Protein AF-A0A1R1YC27-F1 (afdb_monomer_lite)

pLDDT: mean 75.25, std 16.82, range [38.78, 94.25]

Foldseek 3Di:
DDPVVVVVVVVVVVVVVVVVVPPDPDPDDPPDDPVVVVVVVLVVVLVVLVVVLVVLVVVLVVLVVVLVPDPDPVSNVVSVVVSVVSVVVSVVSVVVSCCSPVPPPPPD

Secondary structure (DSSP, 8-state):
--HHHHHHHHHHHHHHHHHHT-S------TT--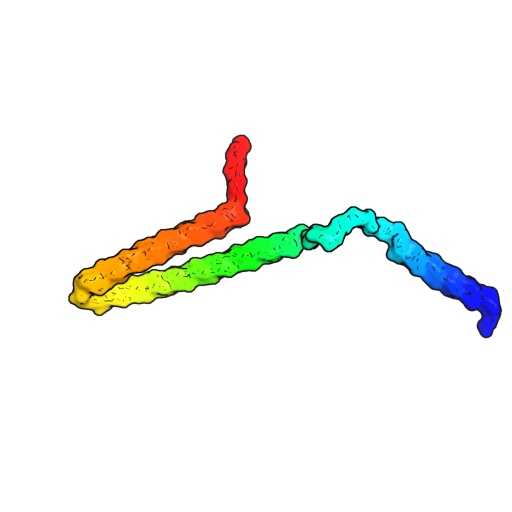-HHHHHHHHHHHHHHHHHHHHHHHHHHHHHHHHHHT---HHHHHHHHHHHHHHHHHHHHHHHHHHHHHH------

InterPro domains:
  IPR010989 SNARE [SSF47661] (37-101)

Organism: NCBI:txid133412

Structure (mmCIF, N/CA/C/O backbone):
data_AF-A0A1R1YC27-F1
#
_entry.id   AF-A0A1R1YC27-F1
#
loop_
_atom_site.group_PDB
_atom_site.id
_atom_site.type_symbol
_atom_site.label_atom_id
_atom_site.label_alt_id
_atom_site.label_comp_id
_atom_site.label_asym_id
_atom_site.label_entity_id
_atom_site.label_seq_id
_atom_site.pdbx_PDB_ins_code
_atom_site.Cartn_x
_atom_site.Cartn_y
_atom_site.Cartn_z
_atom_site.occupancy
_atom_site.B_iso_or_equiv
_atom_site.auth_seq_id
_atom_site.auth_comp_id
_atom_site.auth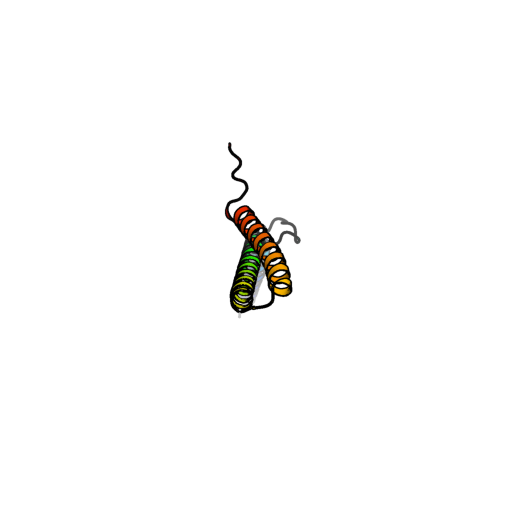_asym_id
_atom_site.auth_atom_id
_atom_site.pdbx_PDB_model_num
ATOM 1 N N . MET A 1 1 ? -66.965 -5.059 33.677 1.00 54.72 1 MET A N 1
ATOM 2 C CA . MET A 1 1 ? -65.698 -4.906 34.430 1.00 54.72 1 MET A CA 1
ATOM 3 C C . MET A 1 1 ? -65.951 -3.932 35.568 1.00 54.72 1 MET A C 1
ATOM 5 O O . MET A 1 1 ? -66.573 -2.913 35.295 1.00 54.72 1 MET A O 1
ATOM 9 N N . SER A 1 2 ? -65.576 -4.249 36.815 1.00 61.53 2 SER A N 1
ATOM 10 C CA . SER A 1 2 ? -65.764 -3.300 37.926 1.00 61.53 2 SER A CA 1
ATOM 11 C C . SER A 1 2 ? -64.870 -2.077 37.716 1.00 61.53 2 SER A C 1
ATOM 13 O O . SER A 1 2 ? -63.758 -2.192 37.192 1.00 61.53 2 SER A O 1
ATOM 15 N N . LYS A 1 3 ? -65.392 -0.903 38.073 1.00 61.72 3 LYS A N 1
ATOM 16 C CA . LYS A 1 3 ? -64.719 0.392 37.912 1.00 61.72 3 LYS A CA 1
ATOM 17 C C . LYS A 1 3 ? -63.368 0.406 38.645 1.00 61.72 3 LYS A C 1
ATOM 19 O O . LYS A 1 3 ? -62.379 0.872 38.089 1.00 61.72 3 LYS A O 1
ATOM 24 N N . ASP A 1 4 ? -63.316 -0.269 39.789 1.00 68.62 4 ASP A N 1
ATOM 25 C CA . ASP A 1 4 ? -62.130 -0.394 40.641 1.00 68.62 4 ASP A CA 1
ATOM 26 C C . ASP A 1 4 ? -60.998 -1.169 39.955 1.00 68.62 4 ASP A C 1
ATOM 28 O O . ASP A 1 4 ? -59.842 -0.753 39.969 1.00 68.62 4 ASP A O 1
ATOM 32 N N . ARG A 1 5 ? -61.331 -2.245 39.227 1.00 65.06 5 ARG A N 1
ATOM 33 C CA . ARG A 1 5 ? -60.334 -3.046 38.501 1.00 65.06 5 ARG A CA 1
ATOM 34 C C . ARG A 1 5 ? -59.749 -2.300 37.301 1.00 65.06 5 ARG A C 1
ATOM 36 O O . ARG A 1 5 ? -58.621 -2.563 36.893 1.00 65.06 5 ARG A O 1
ATOM 43 N N . TYR A 1 6 ? -60.504 -1.365 36.723 1.00 71.44 6 TYR A N 1
ATOM 44 C CA . TYR A 1 6 ? -60.005 -0.499 35.654 1.00 71.44 6 TYR A CA 1
ATOM 45 C C . TYR A 1 6 ? -59.054 0.581 36.193 1.00 71.44 6 TYR A C 1
ATOM 47 O O . TYR A 1 6 ? -58.058 0.902 35.542 1.00 71.44 6 TYR A O 1
ATOM 55 N N . GLU A 1 7 ? -59.317 1.111 37.389 1.00 70.31 7 GLU A N 1
ATOM 56 C CA . GLU A 1 7 ? -58.441 2.086 38.047 1.00 70.31 7 GLU A CA 1
ATOM 57 C C . GLU A 1 7 ? -57.127 1.459 38.524 1.00 70.31 7 GLU A C 1
ATOM 59 O O . GLU A 1 7 ? -56.068 2.043 38.281 1.00 70.31 7 GLU A O 1
ATOM 64 N N . GLU A 1 8 ? -57.157 0.235 39.058 1.00 61.72 8 GLU A N 1
ATOM 65 C CA . GLU A 1 8 ? -55.941 -0.528 39.377 1.00 61.72 8 GLU A CA 1
ATOM 66 C C . GLU A 1 8 ? -55.071 -0.763 38.135 1.00 61.72 8 GLU A C 1
ATOM 68 O O . GLU A 1 8 ? -53.877 -0.464 38.139 1.00 61.72 8 GLU A O 1
ATOM 73 N N . LEU A 1 9 ? -55.663 -1.216 37.024 1.00 65.50 9 LEU A N 1
ATOM 74 C CA . LEU A 1 9 ? -54.924 -1.440 35.774 1.00 65.50 9 LEU A CA 1
ATOM 75 C C . LEU A 1 9 ? -54.341 -0.141 35.195 1.00 65.50 9 LEU A C 1
ATOM 77 O O . LEU A 1 9 ? -53.264 -0.152 34.590 1.00 65.50 9 LEU A O 1
ATOM 81 N N . ARG A 1 10 ? -55.021 0.994 35.392 1.00 67.75 10 ARG A N 1
ATOM 82 C CA . ARG A 1 10 ? -54.528 2.314 34.977 1.00 67.75 10 ARG A CA 1
ATOM 83 C C . ARG A 1 10 ? -53.380 2.798 35.866 1.00 67.75 10 ARG A C 1
ATOM 85 O O . ARG A 1 10 ? -52.431 3.387 35.343 1.00 67.75 10 ARG A O 1
ATOM 92 N N . ALA A 1 11 ? -53.445 2.539 37.171 1.00 61.41 11 ALA A N 1
ATOM 93 C CA . ALA A 1 11 ? -52.377 2.850 38.114 1.00 61.41 11 ALA A CA 1
ATOM 94 C C . ALA A 1 11 ? -51.119 2.022 37.816 1.00 61.41 11 ALA A C 1
ATOM 96 O O . ALA A 1 11 ? -50.039 2.596 37.702 1.00 61.41 11 ALA A O 1
ATOM 97 N N . VAL A 1 12 ? -51.269 0.718 37.556 1.00 59.00 12 VAL A N 1
ATOM 98 C CA . VAL A 1 12 ? -50.163 -0.173 37.158 1.00 59.00 12 VAL A CA 1
ATOM 99 C C . VAL A 1 12 ? -49.492 0.310 35.867 1.00 59.00 12 VAL A C 1
ATOM 101 O O . VAL A 1 12 ? -48.265 0.350 35.792 1.00 59.00 12 VAL A O 1
ATOM 104 N N . ARG A 1 13 ? -50.264 0.768 34.868 1.00 55.34 13 ARG A N 1
ATOM 105 C CA . ARG A 1 13 ? -49.704 1.349 33.631 1.00 55.34 13 ARG A CA 1
ATOM 106 C C . ARG A 1 13 ? -48.906 2.628 33.875 1.00 55.34 13 ARG A C 1
ATOM 108 O O . ARG A 1 13 ? -47.833 2.781 33.300 1.00 55.34 13 ARG A O 1
ATOM 115 N N . LYS A 1 14 ? -49.412 3.536 34.717 1.00 58.59 14 LYS A N 1
ATOM 116 C CA . LYS A 1 14 ? -48.695 4.773 35.065 1.00 58.59 14 LYS A CA 1
ATOM 117 C C . LYS A 1 14 ? -47.411 4.479 35.838 1.00 58.59 14 LYS A C 1
ATOM 119 O O . LYS A 1 14 ? -46.376 5.038 35.493 1.00 58.59 14 LYS A O 1
ATOM 124 N N . PHE A 1 15 ? -47.467 3.568 36.809 1.00 52.56 15 PHE A N 1
ATOM 125 C CA . PHE A 1 15 ? -46.302 3.171 37.599 1.00 52.56 15 PHE A CA 1
ATOM 126 C C . PHE A 1 15 ? -45.230 2.494 36.735 1.00 52.56 15 PHE A C 1
ATOM 128 O O . PHE A 1 15 ? -44.047 2.783 36.882 1.00 52.56 15 PHE A O 1
ATOM 135 N N . SER A 1 16 ? -45.642 1.656 35.778 1.00 54.75 16 SER A N 1
ATOM 136 C CA . SER A 1 16 ? -44.735 1.029 34.811 1.00 54.75 16 SER A CA 1
ATOM 137 C C . SER A 1 16 ? -44.075 2.053 33.879 1.00 54.75 16 SER A C 1
ATOM 139 O O . SER A 1 16 ? -42.881 1.930 33.617 1.00 54.75 16 SER A O 1
ATOM 141 N N . SER A 1 17 ? -44.795 3.096 33.438 1.00 54.59 17 SER A N 1
ATOM 142 C CA . SER A 1 17 ? -44.196 4.162 32.617 1.00 54.59 17 SER A CA 1
ATOM 143 C C . SER A 1 17 ? -43.218 5.045 33.391 1.00 54.59 17 SER A C 1
ATOM 145 O O . SER A 1 17 ? -42.191 5.424 32.843 1.00 54.59 17 SER A O 1
ATOM 147 N N . THR A 1 18 ? -43.489 5.337 34.667 1.00 52.47 18 THR A N 1
ATOM 148 C CA . THR A 1 18 ? -42.579 6.143 35.496 1.00 52.47 18 THR A CA 1
ATOM 149 C C . THR A 1 18 ? -41.371 5.346 35.978 1.00 52.47 18 THR A C 1
ATOM 151 O O . THR A 1 18 ? -40.298 5.918 36.119 1.00 52.47 18 THR A O 1
ATOM 154 N N . LEU A 1 19 ? -41.501 4.027 36.171 1.00 46.75 19 LEU A N 1
ATOM 155 C CA . LEU A 1 19 ? -40.367 3.159 36.504 1.00 46.75 19 LEU A CA 1
ATOM 156 C C . LEU A 1 19 ? -39.428 2.962 35.301 1.00 46.75 19 LEU A C 1
ATOM 158 O O . LEU A 1 19 ? -38.217 2.929 35.481 1.00 46.75 19 LEU A O 1
ATOM 162 N N . ALA A 1 20 ? -39.965 2.933 34.074 1.00 52.66 20 ALA A N 1
ATOM 163 C CA . ALA A 1 20 ? -39.158 2.944 32.850 1.00 52.66 20 ALA A CA 1
ATOM 164 C C . 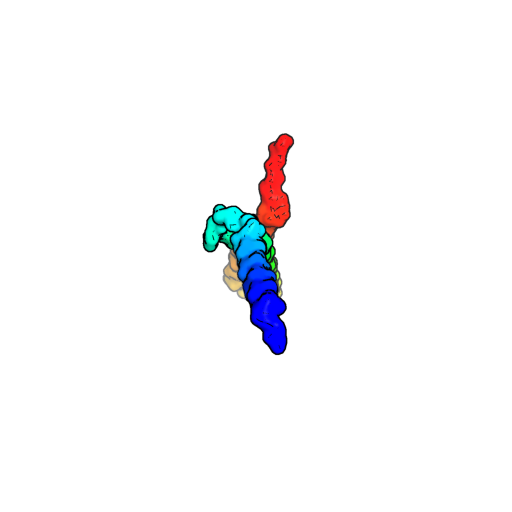ALA A 1 20 ? -38.449 4.293 32.597 1.00 52.66 20 ALA A C 1
ATOM 166 O O . ALA A 1 20 ? -37.480 4.343 31.847 1.00 52.66 20 ALA A O 1
ATOM 167 N N . GLN A 1 21 ? -38.911 5.377 33.229 1.00 49.75 21 GLN A N 1
ATOM 168 C CA . GLN A 1 21 ? -38.297 6.708 33.161 1.00 49.75 21 GLN A CA 1
ATOM 169 C C . GLN A 1 21 ? -37.356 7.010 34.344 1.00 49.75 21 GLN A C 1
ATOM 171 O O . GLN A 1 21 ? -36.741 8.071 34.365 1.00 49.75 21 GLN A O 1
ATOM 176 N N . GLY A 1 22 ? -37.257 6.102 35.325 1.00 43.75 22 GLY A N 1
ATOM 177 C CA . GLY A 1 22 ? -36.571 6.320 36.604 1.00 43.75 22 GLY A CA 1
ATOM 178 C C . GLY A 1 22 ? -35.345 5.439 36.864 1.00 43.75 22 GLY A C 1
ATOM 179 O O . GLY A 1 22 ? -34.741 5.559 37.926 1.00 43.75 22 GLY A O 1
ATOM 180 N N . THR A 1 23 ? -34.946 4.567 35.934 1.00 44.91 23 THR A N 1
ATOM 181 C CA . THR A 1 23 ? -33.608 3.958 35.967 1.00 44.91 23 THR A CA 1
ATOM 182 C C . THR A 1 23 ? -32.641 4.907 35.276 1.00 44.91 23 THR A C 1
ATOM 184 O O . THR A 1 23 ? -32.598 4.959 34.049 1.00 44.91 23 THR A O 1
ATOM 187 N N . GLY A 1 24 ? -31.945 5.698 36.094 1.00 43.09 24 GLY A N 1
ATOM 188 C CA . GLY A 1 24 ? -31.007 6.746 35.713 1.00 43.09 24 GLY A CA 1
ATOM 189 C C . GLY A 1 24 ? -30.115 6.390 34.531 1.00 43.09 24 GLY A C 1
ATOM 190 O O . GLY A 1 24 ? -29.080 5.750 34.681 1.00 43.09 24 GLY A O 1
ATOM 191 N N . ILE A 1 25 ? -30.497 6.903 33.367 1.00 46.91 25 ILE A N 1
ATOM 192 C CA . ILE A 1 25 ? -29.524 7.430 32.425 1.00 46.91 25 ILE A CA 1
ATOM 193 C C . ILE A 1 25 ? -29.254 8.830 32.957 1.00 46.91 25 ILE A C 1
ATOM 195 O O . ILE A 1 25 ? -29.946 9.792 32.621 1.00 46.91 25 ILE A O 1
ATOM 199 N N . GLU A 1 26 ? -28.312 8.893 33.897 1.00 43.12 26 GLU A N 1
ATOM 200 C CA . GLU A 1 26 ? -27.541 10.105 34.127 1.00 43.12 26 GLU A CA 1
ATOM 201 C C . GLU A 1 26 ? -27.151 10.668 32.762 1.00 43.12 26 GLU A C 1
ATOM 203 O O . GLU A 1 26 ? -26.833 9.917 31.834 1.00 43.12 26 GLU A O 1
ATOM 208 N N . GLU A 1 27 ? -27.267 11.984 32.650 1.00 48.84 27 GLU A N 1
ATOM 209 C CA . GLU A 1 27 ? -26.877 12.805 31.515 1.00 48.84 27 GLU A CA 1
ATOM 210 C C . GLU A 1 27 ? -25.442 12.467 31.085 1.00 48.84 27 GLU A C 1
ATOM 212 O O . GLU A 1 27 ? -24.479 13.108 31.483 1.00 48.84 27 GLU A O 1
ATOM 217 N N . SER A 1 28 ? -25.294 11.422 30.280 1.00 44.19 28 SER A N 1
ATOM 218 C CA . SER A 1 28 ? -24.084 11.131 29.533 1.00 44.19 28 SER A CA 1
ATOM 219 C C . SER A 1 28 ? -24.233 11.875 28.219 1.00 44.19 28 SER A C 1
ATOM 221 O O . SER A 1 28 ? -25.234 11.744 27.507 1.00 44.19 28 SER A O 1
ATOM 223 N N . ASP A 1 29 ? -23.269 12.753 27.981 1.00 45.19 29 ASP A N 1
ATOM 224 C CA . ASP A 1 29 ? -23.140 13.614 26.823 1.00 45.19 29 ASP A CA 1
ATOM 225 C C . ASP A 1 29 ? -23.667 12.960 25.542 1.00 45.19 29 ASP A C 1
ATOM 227 O O . ASP A 1 29 ? -23.131 11.973 25.040 1.00 45.19 29 ASP A O 1
ATOM 231 N N . LYS A 1 30 ? -24.698 13.565 24.942 1.00 53.34 30 LYS A N 1
ATOM 232 C CA . LYS A 1 30 ? -25.313 13.121 23.675 1.00 53.34 30 LYS A CA 1
ATOM 233 C C . LYS A 1 30 ? -24.372 13.194 22.456 1.00 53.34 30 LYS A C 1
ATOM 235 O O . LYS A 1 30 ? -24.833 13.028 21.330 1.00 53.34 30 LYS A O 1
ATOM 240 N N . ASN A 1 31 ? -23.081 13.437 22.670 1.00 56.66 31 ASN A N 1
ATOM 241 C CA . ASN A 1 31 ? -22.041 13.527 21.651 1.00 56.66 31 ASN A CA 1
ATOM 242 C C . ASN A 1 31 ? -20.938 12.468 21.791 1.00 56.66 31 ASN A C 1
ATOM 244 O O . ASN A 1 31 ? -20.093 12.374 20.899 1.00 56.66 31 ASN A O 1
ATOM 248 N N . GLU A 1 32 ? -20.929 11.651 22.846 1.00 57.31 32 GLU A N 1
ATOM 249 C CA . GLU A 1 32 ? -19.967 10.556 22.943 1.00 57.31 32 GLU A CA 1
ATOM 250 C C . GLU A 1 32 ? -20.505 9.343 22.182 1.00 57.31 32 GLU A C 1
ATOM 252 O O . GLU A 1 32 ? -21.405 8.629 22.628 1.00 57.31 32 GLU A O 1
ATOM 257 N N . LYS A 1 33 ? -19.968 9.119 20.971 1.00 63.50 33 LYS A N 1
ATOM 258 C CA . LYS A 1 33 ? -20.132 7.830 20.289 1.00 63.50 33 LYS A CA 1
ATOM 259 C C . LYS A 1 33 ? -19.732 6.736 21.291 1.00 63.50 33 LYS A C 1
ATOM 261 O O . LYS A 1 33 ? -18.642 6.849 21.854 1.00 63.50 33 LYS A O 1
ATOM 266 N N . PRO A 1 34 ? -20.547 5.681 21.486 1.00 77.88 34 PRO A N 1
ATOM 267 C CA . PRO A 1 3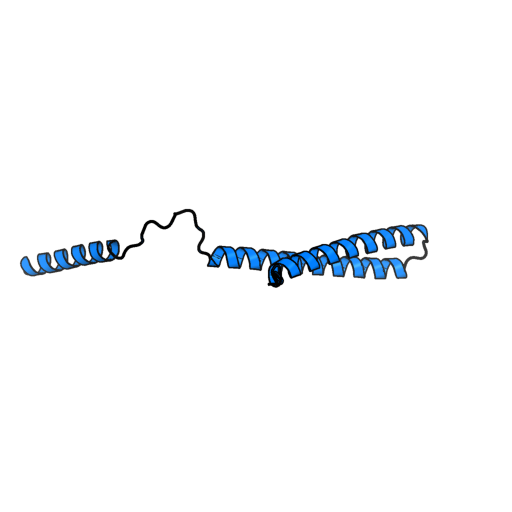4 ? -20.189 4.596 22.393 1.00 77.88 34 PRO A CA 1
ATOM 268 C C . PRO A 1 34 ? -18.781 4.099 22.062 1.00 77.88 34 PRO A C 1
ATOM 270 O O . PRO A 1 34 ? -18.464 3.947 20.883 1.00 77.88 34 PRO A O 1
ATOM 273 N N . GLU A 1 35 ? -17.940 3.845 23.066 1.00 73.00 35 GLU A N 1
ATOM 274 C CA . GLU A 1 35 ? -16.520 3.481 22.884 1.00 73.00 35 GLU A CA 1
ATOM 275 C C . GLU A 1 35 ? -16.312 2.347 21.863 1.00 73.00 35 GLU A C 1
ATOM 277 O O . GLU A 1 35 ? -15.328 2.314 21.124 1.00 73.00 35 GLU A O 1
ATOM 282 N N . MET A 1 36 ? -17.299 1.455 21.757 1.00 76.62 36 MET A N 1
ATOM 283 C CA . MET A 1 36 ? -17.354 0.382 20.772 1.00 76.62 36 MET A CA 1
ATOM 284 C C . MET A 1 36 ? -17.336 0.883 19.314 1.00 76.62 36 MET A C 1
ATOM 286 O O . MET A 1 36 ? -16.660 0.294 18.476 1.00 76.62 36 MET A O 1
ATOM 290 N N . TYR A 1 37 ? -18.021 1.985 18.996 1.00 78.62 37 TYR A N 1
ATOM 291 C CA . TYR A 1 37 ? -17.975 2.601 17.664 1.00 78.62 37 TYR A CA 1
ATOM 292 C C . TYR A 1 37 ? -16.599 3.186 17.364 1.00 78.62 37 TYR A C 1
ATOM 294 O O . TYR A 1 37 ? -16.115 3.052 16.249 1.00 78.62 37 TYR A O 1
ATOM 302 N N . ILE A 1 38 ? -15.933 3.780 18.358 1.00 81.25 38 ILE A N 1
ATOM 303 C CA . ILE A 1 38 ? -14.563 4.288 18.200 1.00 81.25 38 ILE A CA 1
ATOM 304 C C . ILE A 1 38 ? -13.602 3.128 17.912 1.00 81.25 38 ILE A C 1
ATOM 306 O O . ILE A 1 38 ? -12.682 3.262 17.106 1.00 81.25 38 ILE A O 1
ATOM 310 N N . PHE A 1 39 ? -13.812 1.979 18.558 1.00 81.81 39 PHE A N 1
ATOM 311 C CA . PHE A 1 39 ? -13.057 0.764 18.277 1.00 81.81 39 PHE A CA 1
ATOM 312 C C . PHE A 1 39 ? -13.296 0.258 16.848 1.00 81.81 39 PHE A C 1
ATOM 314 O O . PHE A 1 39 ? -12.328 0.028 16.127 1.00 81.81 39 PHE A O 1
ATOM 321 N N . TYR A 1 40 ? -14.553 0.144 16.410 1.00 86.12 40 TYR A N 1
ATOM 322 C CA . TYR A 1 40 ? -14.870 -0.288 15.045 1.00 86.12 40 TYR A CA 1
ATOM 323 C C . TYR A 1 40 ? -14.346 0.677 13.977 1.00 86.12 40 TYR A C 1
ATOM 325 O O . TYR A 1 40 ? -13.774 0.216 12.993 1.00 86.12 40 TYR A O 1
ATOM 333 N N . ASP A 1 41 ? -14.448 1.990 14.199 1.00 85.31 41 ASP A N 1
ATOM 334 C CA . ASP A 1 41 ? -13.890 3.011 13.303 1.00 85.31 41 ASP A CA 1
ATOM 335 C C . ASP A 1 41 ? -12.361 2.822 13.157 1.00 85.31 41 ASP A C 1
ATOM 337 O O . ASP A 1 41 ? -11.822 2.871 12.050 1.00 85.31 41 ASP A O 1
ATOM 341 N N . LYS A 1 42 ? -11.649 2.522 14.257 1.00 86.06 42 LYS A N 1
ATOM 342 C CA . LYS A 1 42 ? -10.200 2.236 14.232 1.00 86.06 42 LYS A CA 1
ATOM 343 C C . LYS A 1 42 ? -9.858 0.932 13.512 1.00 86.06 42 LYS A C 1
ATOM 345 O O . LYS A 1 42 ? -8.851 0.892 12.808 1.00 86.06 42 LYS A O 1
ATOM 350 N N . VAL A 1 43 ? -10.647 -0.127 13.704 1.00 88.44 43 VAL A N 1
ATOM 351 C CA . VAL A 1 43 ? -10.441 -1.415 13.020 1.00 88.44 43 VAL A CA 1
ATOM 352 C C . VAL A 1 43 ? -10.659 -1.257 11.519 1.00 88.44 43 VAL A C 1
ATOM 354 O O . VAL A 1 43 ? -9.783 -1.646 10.753 1.00 88.44 43 VAL A O 1
ATOM 357 N N . SER A 1 44 ? -11.747 -0.598 11.112 1.00 90.94 44 SER A N 1
ATOM 358 C CA . SER A 1 44 ? -12.031 -0.302 9.704 1.00 90.94 44 SER A CA 1
ATOM 359 C C . SER A 1 44 ? -10.883 0.473 9.055 1.00 90.94 44 SER A C 1
ATOM 361 O O . SER A 1 44 ? -10.434 0.121 7.971 1.00 90.94 44 SER A O 1
ATOM 363 N N . GLU A 1 45 ? -10.330 1.481 9.738 1.00 89.69 45 GLU A N 1
ATOM 364 C CA . GLU A 1 45 ? -9.201 2.245 9.198 1.00 89.69 45 GLU A CA 1
ATOM 365 C C . GLU A 1 45 ? -7.924 1.393 9.037 1.00 89.69 45 GLU A C 1
ATOM 367 O O . GLU A 1 45 ? -7.099 1.645 8.156 1.00 89.69 45 GLU A O 1
ATOM 372 N N . ILE A 1 46 ? -7.717 0.397 9.904 1.00 89.94 46 ILE A N 1
ATOM 373 C CA . ILE A 1 46 ? -6.596 -0.544 9.781 1.00 89.94 46 ILE A CA 1
ATOM 374 C C . ILE A 1 46 ? -6.825 -1.486 8.595 1.00 89.94 46 ILE A C 1
ATOM 376 O O . ILE A 1 46 ? -5.890 -1.717 7.829 1.00 89.94 46 ILE A O 1
ATOM 380 N N . GLU A 1 47 ? -8.044 -1.994 8.421 1.00 91.25 47 GLU A N 1
ATOM 381 C CA . GLU A 1 47 ? -8.418 -2.851 7.291 1.00 91.25 47 GLU A CA 1
ATOM 382 C C . GLU A 1 47 ? -8.230 -2.129 5.949 1.00 91.25 47 GLU A C 1
ATOM 384 O O . GLU A 1 47 ? -7.585 -2.674 5.050 1.00 91.25 47 GLU A O 1
ATOM 389 N N . ASP A 1 48 ? -8.665 -0.870 5.847 1.00 92.44 48 ASP A N 1
ATOM 390 C CA . ASP A 1 48 ? -8.472 -0.037 4.654 1.00 92.44 48 ASP A CA 1
ATOM 391 C C . ASP A 1 48 ? -6.985 0.122 4.304 1.00 92.44 48 ASP A C 1
ATOM 393 O O . ASP A 1 48 ? -6.573 0.010 3.146 1.00 92.44 48 ASP A O 1
ATOM 397 N N . ARG A 1 49 ? -6.138 0.337 5.318 1.00 89.00 49 ARG A N 1
ATOM 398 C CA . ARG A 1 49 ? -4.685 0.456 5.128 1.00 89.00 49 ARG A CA 1
ATOM 399 C C . ARG A 1 49 ? -4.046 -0.863 4.715 1.00 89.00 49 ARG A C 1
ATOM 401 O O . ARG A 1 49 ? -3.144 -0.854 3.881 1.00 89.00 49 ARG A O 1
ATOM 408 N N . ILE A 1 50 ? -4.500 -1.991 5.262 1.00 91.44 50 ILE A N 1
ATOM 409 C CA . ILE A 1 50 ? -4.043 -3.321 4.836 1.00 91.44 50 ILE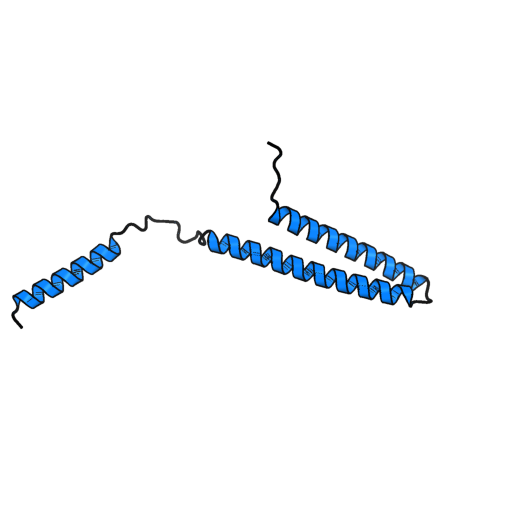 A CA 1
ATOM 410 C C . ILE A 1 50 ? -4.410 -3.551 3.367 1.00 91.44 50 ILE A C 1
ATOM 412 O O . ILE A 1 50 ? -3.563 -4.009 2.599 1.00 91.44 50 ILE A O 1
ATOM 416 N N . SER A 1 51 ? -5.627 -3.181 2.957 1.00 94.25 51 SER A N 1
ATOM 417 C CA . SER A 1 51 ? -6.038 -3.256 1.553 1.00 94.25 51 SER A CA 1
ATOM 418 C C . SER A 1 51 ? -5.122 -2.413 0.665 1.00 94.25 51 SER A C 1
ATOM 420 O O . SER A 1 51 ? -4.584 -2.923 -0.315 1.00 94.25 51 SER A O 1
ATOM 422 N N . LYS A 1 52 ? -4.846 -1.163 1.060 1.00 92.81 52 LYS A N 1
ATOM 423 C CA . LYS A 1 52 ? -3.931 -0.276 0.330 1.00 92.81 52 LYS A CA 1
ATOM 424 C C . LYS A 1 52 ? -2.526 -0.874 0.189 1.00 92.81 52 LYS A C 1
ATOM 426 O O . LYS A 1 52 ? -1.925 -0.790 -0.879 1.00 92.81 52 LYS A O 1
ATOM 431 N N . VAL A 1 53 ? -1.988 -1.481 1.250 1.00 92.12 53 VAL A N 1
ATOM 432 C CA . VAL A 1 53 ? -0.677 -2.150 1.201 1.00 92.12 53 VAL A CA 1
ATOM 433 C C . VAL A 1 53 ? -0.690 -3.307 0.204 1.00 92.12 53 VAL A C 1
ATOM 435 O O . VAL A 1 53 ? 0.252 -3.431 -0.575 1.00 92.12 53 VAL A O 1
ATOM 438 N N . ASN A 1 54 ? -1.745 -4.124 0.187 1.00 93.00 54 ASN A N 1
ATOM 439 C CA . ASN A 1 54 ? -1.860 -5.222 -0.773 1.00 93.00 54 ASN A CA 1
ATOM 440 C C . ASN A 1 54 ? -1.875 -4.709 -2.220 1.00 93.00 54 ASN A C 1
ATOM 442 O O . ASN A 1 54 ? -1.151 -5.245 -3.059 1.00 93.00 54 ASN A O 1
ATOM 446 N N . ASP A 1 55 ? -2.623 -3.641 -2.498 1.00 93.50 55 ASP A N 1
ATOM 447 C CA . ASP A 1 55 ? -2.677 -3.035 -3.832 1.00 93.50 55 ASP A CA 1
ATOM 448 C C . ASP A 1 55 ? -1.307 -2.494 -4.272 1.00 93.50 55 ASP A C 1
ATOM 450 O O . ASP A 1 55 ? -0.868 -2.729 -5.401 1.00 93.50 55 ASP A O 1
ATOM 454 N N . LEU A 1 56 ? -0.586 -1.825 -3.364 1.00 91.06 56 LEU A N 1
ATOM 455 C CA . LEU A 1 56 ? 0.770 -1.338 -3.624 1.00 91.06 56 LEU A CA 1
ATOM 456 C C . LEU A 1 56 ? 1.751 -2.487 -3.889 1.00 91.06 56 LEU A C 1
ATOM 458 O O . LEU A 1 56 ? 2.555 -2.401 -4.814 1.00 91.06 56 LEU A O 1
ATOM 462 N N . VAL A 1 57 ? 1.677 -3.578 -3.122 1.00 91.94 57 VAL A N 1
ATOM 463 C CA . VAL A 1 57 ? 2.530 -4.762 -3.323 1.00 91.94 57 VAL A CA 1
ATOM 464 C C . VAL A 1 57 ? 2.276 -5.395 -4.692 1.00 91.94 57 VAL A C 1
ATOM 466 O O . VAL A 1 57 ? 3.229 -5.729 -5.398 1.00 91.94 57 VAL A O 1
ATOM 469 N N . LEU A 1 58 ? 1.010 -5.523 -5.099 1.00 92.94 58 LEU A N 1
ATOM 470 C CA . LEU A 1 58 ? 0.653 -6.035 -6.425 1.00 92.94 58 LEU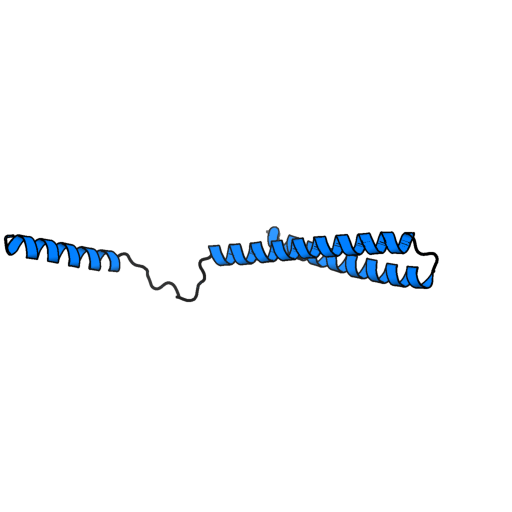 A CA 1
ATOM 471 C C . LEU A 1 58 ? 1.169 -5.119 -7.545 1.00 92.94 58 LEU A C 1
ATOM 473 O O . LEU A 1 58 ? 1.698 -5.612 -8.544 1.00 92.94 58 LEU A O 1
ATOM 477 N N . SER A 1 59 ? 1.075 -3.798 -7.366 1.00 91.56 59 SER A N 1
ATOM 478 C CA . SER A 1 59 ? 1.630 -2.808 -8.300 1.00 91.56 59 SER A CA 1
ATOM 479 C C . SER A 1 59 ? 3.151 -2.936 -8.434 1.00 91.56 59 SER A C 1
ATOM 481 O O . SER A 1 59 ? 3.668 -3.029 -9.549 1.00 91.56 59 SER A O 1
ATOM 483 N N . VAL A 1 60 ? 3.872 -3.020 -7.313 1.00 90.75 60 VAL A N 1
ATOM 484 C CA . VAL A 1 60 ? 5.331 -3.202 -7.297 1.00 90.75 60 VAL A CA 1
ATOM 485 C C . VAL A 1 60 ? 5.729 -4.506 -7.985 1.00 90.75 60 VAL A C 1
ATOM 487 O O . VAL A 1 60 ? 6.651 -4.515 -8.800 1.00 90.75 60 VAL A O 1
ATOM 490 N N . HIS A 1 61 ? 5.009 -5.600 -7.730 1.00 90.50 61 HIS A N 1
ATOM 491 C CA . HIS A 1 61 ? 5.250 -6.872 -8.408 1.00 90.50 61 HIS A CA 1
ATOM 492 C C . HIS A 1 61 ? 5.076 -6.747 -9.930 1.00 90.50 61 HIS A C 1
ATOM 494 O O . HIS A 1 61 ? 5.920 -7.213 -10.696 1.00 90.50 61 HIS A O 1
ATOM 500 N N . ALA A 1 62 ? 4.015 -6.078 -10.388 1.00 89.31 62 ALA A N 1
ATOM 501 C CA . ALA A 1 62 ? 3.794 -5.834 -11.812 1.00 89.31 62 ALA A CA 1
ATOM 502 C C . ALA A 1 62 ? 4.900 -4.962 -12.437 1.00 89.31 62 ALA A C 1
ATOM 504 O O . ALA A 1 62 ? 5.306 -5.203 -13.576 1.00 89.31 62 ALA A O 1
ATOM 505 N N . LEU A 1 63 ? 5.417 -3.973 -11.700 1.00 88.69 63 LEU A N 1
ATOM 506 C CA . LEU A 1 63 ? 6.547 -3.155 -12.140 1.00 88.69 63 LEU A CA 1
ATOM 507 C C . LEU A 1 63 ? 7.842 -3.965 -12.229 1.00 88.69 63 LEU A C 1
ATOM 509 O O . LEU A 1 63 ? 8.559 -3.815 -13.215 1.00 88.69 63 LEU A O 1
ATOM 513 N N . HIS A 1 64 ? 8.123 -4.850 -11.270 1.00 86.62 64 HIS A N 1
ATOM 514 C CA . HIS A 1 64 ? 9.278 -5.749 -11.335 1.00 86.62 64 HIS A CA 1
ATOM 515 C C . HIS A 1 64 ? 9.223 -6.664 -12.562 1.00 86.62 64 HIS A C 1
ATOM 517 O O . HIS A 1 64 ? 10.195 -6.729 -13.313 1.00 86.62 64 HIS A O 1
ATOM 523 N N . GLU A 1 65 ? 8.078 -7.302 -12.811 1.00 87.56 65 GLU A N 1
ATOM 524 C CA . GLU A 1 65 ? 7.851 -8.133 -14.000 1.00 87.56 65 GLU A CA 1
ATOM 525 C C . GLU A 1 65 ? 8.046 -7.335 -15.295 1.00 87.56 65 GLU A C 1
ATOM 527 O O . GLU A 1 65 ? 8.728 -7.770 -16.224 1.00 87.56 65 GLU A O 1
ATOM 532 N N . LYS A 1 66 ? 7.490 -6.122 -15.364 1.00 85.19 66 LYS A N 1
ATOM 533 C CA . LYS A 1 66 ? 7.650 -5.249 -16.531 1.00 85.19 66 LYS A CA 1
ATOM 534 C C . LYS A 1 66 ? 9.104 -4.823 -16.733 1.00 85.19 66 LYS A C 1
ATOM 536 O O . LYS A 1 66 ? 9.548 -4.740 -17.877 1.00 85.19 66 LYS A O 1
ATOM 541 N N . ASN A 1 67 ? 9.826 -4.559 -15.647 1.00 84.00 67 ASN A N 1
ATOM 542 C CA . ASN A 1 67 ? 11.210 -4.114 -15.695 1.00 84.00 67 ASN A CA 1
ATOM 543 C C . ASN A 1 67 ? 12.144 -5.228 -16.194 1.00 84.00 67 ASN A C 1
ATOM 545 O O . ASN A 1 67 ? 12.921 -5.006 -17.120 1.00 84.00 67 ASN A O 1
ATOM 549 N N . LEU A 1 68 ? 11.983 -6.448 -15.664 1.00 80.94 68 LEU A N 1
ATOM 550 C CA . LEU A 1 68 ? 12.737 -7.639 -16.083 1.00 80.94 68 LEU A CA 1
ATOM 551 C C . LEU A 1 68 ? 12.541 -7.980 -17.566 1.00 80.94 68 LEU A C 1
ATOM 553 O O . LEU A 1 68 ? 13.454 -8.488 -18.212 1.00 80.94 68 LEU A O 1
ATOM 557 N N . ASN A 1 69 ? 11.359 -7.686 -18.109 1.00 79.75 69 ASN A N 1
ATOM 558 C CA . ASN A 1 69 ? 11.032 -7.921 -19.514 1.00 79.75 69 ASN A CA 1
ATOM 559 C C . ASN A 1 69 ? 11.417 -6.751 -20.440 1.00 79.75 69 ASN A C 1
ATOM 561 O O . ASN A 1 69 ? 11.228 -6.844 -21.657 1.00 79.75 69 ASN A O 1
ATOM 565 N N . SER A 1 70 ? 11.923 -5.636 -19.904 1.00 76.38 70 SER A N 1
ATOM 566 C CA . SER A 1 70 ? 12.278 -4.468 -20.708 1.00 76.38 70 SER A CA 1
ATOM 567 C C . SER A 1 70 ? 13.710 -4.571 -21.253 1.00 76.38 70 SER A C 1
ATOM 569 O O . SER A 1 70 ? 14.645 -4.907 -20.537 1.00 76.38 70 SER A O 1
ATOM 571 N N . LEU A 1 71 ? 13.889 -4.277 -22.546 1.00 74.25 71 LEU A N 1
ATOM 572 C CA . LEU A 1 71 ? 15.206 -4.188 -23.206 1.00 74.25 71 LEU A CA 1
ATOM 573 C C . LEU A 1 71 ? 15.725 -2.739 -23.289 1.00 74.25 71 LEU A C 1
ATOM 575 O O . LEU A 1 71 ? 16.768 -2.480 -23.889 1.00 74.25 71 LEU A O 1
ATOM 579 N N . ASP A 1 72 ? 14.977 -1.789 -22.726 1.00 79.06 72 ASP A N 1
ATOM 580 C CA . ASP A 1 72 ? 15.211 -0.352 -22.837 1.00 79.06 72 ASP A CA 1
ATOM 581 C C . ASP A 1 72 ? 15.730 0.212 -21.506 1.00 79.06 72 ASP A C 1
ATOM 583 O O . ASP A 1 72 ? 14.998 0.303 -20.520 1.00 79.06 72 ASP A O 1
ATOM 587 N N . ARG A 1 73 ? 17.006 0.614 -21.499 1.00 75.50 73 ARG A N 1
ATOM 588 C CA . ARG A 1 73 ? 17.719 1.094 -20.304 1.00 75.50 73 ARG A CA 1
ATOM 589 C C . ARG A 1 73 ? 17.145 2.381 -19.711 1.00 75.50 73 ARG A C 1
ATOM 591 O O . ARG A 1 73 ? 17.367 2.642 -18.530 1.00 75.50 73 ARG A O 1
ATOM 598 N N . GLU A 1 74 ? 16.470 3.221 -20.497 1.00 76.81 74 GLU A N 1
ATOM 599 C CA . GLU A 1 74 ? 15.846 4.437 -19.953 1.00 76.81 74 GLU A CA 1
ATOM 600 C C . GLU A 1 74 ? 14.561 4.092 -19.196 1.00 76.81 74 GLU A C 1
ATOM 602 O O . GLU A 1 74 ? 14.378 4.527 -18.057 1.00 76.81 74 GLU A O 1
ATOM 607 N N . ARG A 1 75 ? 13.740 3.198 -19.759 1.00 79.12 75 ARG A N 1
ATOM 608 C CA . ARG A 1 75 ? 12.536 2.674 -19.093 1.00 79.12 75 ARG A CA 1
ATOM 609 C C . ARG A 1 75 ? 12.855 1.851 -17.848 1.00 79.12 75 ARG A C 1
ATOM 611 O O . ARG A 1 75 ? 12.065 1.850 -16.903 1.00 79.12 75 ARG A O 1
ATOM 618 N N . GLU A 1 76 ? 14.002 1.177 -17.829 1.00 80.00 76 GLU A N 1
ATOM 619 C CA . GLU A 1 76 ? 14.481 0.432 -16.662 1.00 80.00 76 GLU A CA 1
ATOM 620 C C . GLU A 1 76 ? 14.752 1.362 -15.470 1.00 80.00 76 GLU A C 1
ATOM 622 O O . GLU A 1 76 ? 14.330 1.092 -14.341 1.00 80.00 76 GLU A O 1
ATOM 627 N N . LYS A 1 77 ? 15.394 2.511 -15.721 1.00 84.25 77 LYS A N 1
ATOM 628 C CA . LYS A 1 77 ? 15.662 3.519 -14.685 1.00 84.25 77 LYS A CA 1
ATOM 629 C C . LYS A 1 77 ? 14.379 4.135 -14.141 1.00 84.25 77 LYS A C 1
ATOM 631 O O . LYS A 1 77 ? 14.237 4.243 -12.927 1.00 84.25 77 LYS A O 1
ATOM 636 N N . GLU A 1 78 ? 13.444 4.504 -15.015 1.00 85.31 78 GLU A N 1
ATOM 637 C CA . GLU A 1 78 ? 12.139 5.034 -14.597 1.00 85.31 78 GLU A CA 1
ATOM 638 C C . GLU A 1 78 ? 11.360 4.015 -13.757 1.00 85.31 78 GLU A C 1
ATOM 640 O O . GLU A 1 78 ? 10.827 4.357 -12.702 1.00 85.31 78 GLU A O 1
ATOM 645 N N . SER A 1 79 ? 11.354 2.747 -14.179 1.00 85.88 79 SER A N 1
ATOM 646 C CA . SER A 1 79 ? 10.683 1.668 -13.445 1.00 85.88 79 SER A CA 1
ATOM 647 C C . SER A 1 79 ? 11.315 1.440 -12.074 1.00 85.88 79 SER A C 1
ATOM 649 O O . SER A 1 79 ? 10.599 1.242 -11.099 1.00 85.88 79 SER A O 1
ATOM 651 N N . THR A 1 80 ? 12.644 1.520 -11.978 1.00 86.62 80 THR A N 1
ATOM 652 C CA . THR A 1 80 ? 13.370 1.375 -10.708 1.00 86.62 80 THR A CA 1
ATOM 653 C C . THR A 1 80 ? 13.030 2.506 -9.735 1.00 86.62 80 THR A C 1
ATOM 655 O O . THR A 1 80 ? 12.729 2.240 -8.575 1.00 86.62 80 THR A O 1
ATOM 658 N N . ILE A 1 81 ? 12.986 3.756 -10.212 1.00 90.00 81 ILE A N 1
ATOM 659 C CA . ILE A 1 81 ? 12.594 4.911 -9.385 1.00 90.00 81 ILE A CA 1
ATOM 660 C C . ILE A 1 81 ? 11.160 4.749 -8.862 1.00 90.00 81 ILE A C 1
ATOM 662 O O . ILE A 1 81 ? 10.890 5.033 -7.694 1.00 90.00 81 ILE A O 1
ATOM 666 N N . GLU A 1 82 ? 10.234 4.283 -9.704 1.00 89.56 82 GLU A N 1
ATOM 667 C CA . GLU A 1 82 ? 8.843 4.083 -9.287 1.00 89.56 82 GLU A CA 1
ATOM 668 C C . GLU A 1 82 ? 8.693 2.906 -8.308 1.00 89.56 82 GLU A C 1
ATOM 670 O O . GLU A 1 82 ? 7.941 3.014 -7.339 1.00 89.56 82 GLU A O 1
ATOM 675 N N . ILE A 1 83 ? 9.448 1.818 -8.496 1.00 90.69 83 ILE A N 1
ATOM 676 C CA . ILE A 1 83 ? 9.517 0.696 -7.545 1.00 90.69 83 ILE A CA 1
ATOM 677 C C . ILE A 1 83 ? 10.004 1.178 -6.176 1.00 90.69 83 ILE A C 1
ATOM 679 O O . ILE A 1 83 ? 9.385 0.852 -5.160 1.00 90.69 83 ILE A O 1
ATOM 683 N N . ASP A 1 84 ? 11.072 1.975 -6.133 1.00 90.88 84 ASP A N 1
ATOM 684 C CA . ASP A 1 84 ? 11.622 2.508 -4.884 1.00 90.88 84 ASP A CA 1
ATOM 685 C C . ASP A 1 84 ? 10.608 3.418 -4.176 1.00 90.88 84 ASP A C 1
ATOM 687 O O . ASP A 1 84 ? 10.396 3.308 -2.964 1.00 90.88 84 ASP A O 1
ATOM 691 N N . ARG A 1 85 ? 9.914 4.273 -4.939 1.00 92.94 85 ARG A N 1
ATOM 692 C CA . ARG A 1 85 ? 8.858 5.155 -4.423 1.00 92.94 85 ARG A CA 1
ATOM 693 C C . ARG A 1 85 ? 7.719 4.359 -3.788 1.00 92.94 85 ARG A C 1
ATOM 695 O O . ARG A 1 85 ? 7.325 4.647 -2.657 1.00 92.94 85 ARG A O 1
ATOM 702 N N . GLN A 1 86 ? 7.206 3.351 -4.490 1.00 91.12 86 GLN A N 1
ATOM 703 C CA . GLN A 1 86 ? 6.109 2.515 -3.996 1.00 91.12 86 GLN A CA 1
ATOM 704 C C . GLN A 1 86 ? 6.546 1.641 -2.812 1.00 91.12 86 GLN A C 1
ATOM 706 O O . GLN A 1 86 ? 5.795 1.483 -1.851 1.00 91.12 86 GLN A O 1
ATOM 711 N N . SER A 1 87 ? 7.786 1.148 -2.811 1.00 90.56 87 SER A N 1
ATOM 712 C CA . SER A 1 87 ? 8.362 0.389 -1.690 1.00 90.56 87 SER A CA 1
ATOM 713 C C . SER A 1 87 ? 8.497 1.238 -0.421 1.00 90.56 87 SER A C 1
ATOM 715 O O . SER A 1 87 ? 8.244 0.764 0.696 1.00 90.56 87 SER A O 1
ATOM 717 N N . MET A 1 88 ? 8.845 2.518 -0.575 1.00 93.50 88 MET A N 1
ATOM 718 C CA . MET A 1 88 ? 8.853 3.477 0.527 1.00 93.50 88 MET A CA 1
ATOM 719 C C . MET A 1 88 ? 7.437 3.719 1.067 1.00 93.50 88 MET A C 1
ATOM 721 O O . MET A 1 88 ? 7.242 3.710 2.283 1.00 93.50 88 MET A O 1
ATOM 725 N N . GLU A 1 89 ? 6.442 3.872 0.190 1.00 91.50 89 GLU A N 1
ATOM 726 C CA . GLU A 1 89 ? 5.041 4.045 0.594 1.00 91.50 89 GLU A CA 1
ATOM 727 C C . GLU A 1 89 ? 4.502 2.823 1.356 1.00 91.50 89 GLU A C 1
ATOM 729 O O . GLU A 1 89 ? 3.927 2.980 2.434 1.00 91.50 89 GLU A O 1
ATOM 734 N N . ILE A 1 90 ? 4.785 1.605 0.878 1.00 91.25 90 ILE A N 1
ATOM 735 C CA . ILE A 1 90 ? 4.460 0.350 1.579 1.00 91.25 90 ILE A CA 1
ATOM 736 C C . ILE A 1 90 ? 5.050 0.353 2.992 1.00 91.25 90 ILE A C 1
ATOM 738 O O . ILE A 1 90 ? 4.368 0.029 3.966 1.00 91.25 90 ILE A O 1
ATOM 742 N N . SER A 1 91 ? 6.315 0.754 3.125 1.00 91.69 91 SER A N 1
ATOM 743 C CA . SER A 1 91 ? 7.003 0.790 4.418 1.00 91.69 91 SER A CA 1
ATOM 744 C C . SER A 1 91 ? 6.350 1.778 5.392 1.00 91.69 91 SER A C 1
ATOM 746 O O . SER A 1 91 ? 6.216 1.480 6.582 1.00 91.69 91 SER A O 1
ATOM 748 N N . ILE A 1 92 ? 5.912 2.940 4.899 1.00 91.94 92 ILE A N 1
ATOM 749 C CA . ILE A 1 92 ? 5.201 3.950 5.695 1.00 91.94 92 ILE A CA 1
ATOM 750 C C . ILE A 1 92 ? 3.855 3.406 6.180 1.00 91.94 92 ILE A C 1
ATOM 752 O O . ILE A 1 92 ? 3.553 3.509 7.372 1.00 91.94 92 ILE A O 1
ATOM 756 N N . GLU A 1 93 ? 3.068 2.790 5.297 1.00 89.62 93 GLU A N 1
ATOM 757 C CA . GLU A 1 93 ? 1.755 2.249 5.662 1.00 89.62 93 GLU A CA 1
ATOM 758 C C . GLU A 1 93 ? 1.871 1.084 6.651 1.00 89.62 93 GLU A C 1
ATOM 760 O O . GLU A 1 93 ? 1.167 1.067 7.662 1.00 89.62 93 GLU A O 1
ATOM 765 N N . ILE A 1 94 ? 2.829 0.170 6.454 1.00 90.00 94 ILE A N 1
ATOM 766 C CA . ILE A 1 94 ? 3.113 -0.915 7.408 1.00 90.00 94 ILE A CA 1
ATOM 767 C C . ILE A 1 94 ? 3.485 -0.351 8.782 1.00 90.00 94 ILE A C 1
ATOM 769 O O . ILE A 1 94 ? 3.007 -0.844 9.806 1.00 90.00 94 ILE A O 1
ATOM 773 N N . ASN A 1 95 ? 4.326 0.682 8.833 1.00 89.38 95 ASN A N 1
ATOM 774 C CA . ASN A 1 95 ? 4.695 1.316 10.097 1.00 89.38 95 ASN A CA 1
ATOM 775 C C . ASN A 1 95 ? 3.500 2.016 10.756 1.00 89.38 95 ASN A C 1
ATOM 777 O O . ASN A 1 95 ? 3.368 1.967 11.979 1.00 89.38 95 ASN A O 1
ATOM 781 N N . SER A 1 96 ? 2.599 2.608 9.968 1.00 88.94 96 SER A N 1
ATOM 782 C CA . SER A 1 96 ? 1.362 3.198 10.481 1.00 88.94 96 SER A CA 1
ATOM 783 C C . SER A 1 96 ? 0.420 2.142 11.066 1.00 88.94 96 SER A C 1
ATOM 785 O O . SER A 1 96 ? -0.068 2.310 12.183 1.00 88.94 96 SER A O 1
ATOM 787 N N . ILE A 1 97 ? 0.234 1.015 10.369 1.00 88.44 97 ILE A N 1
ATOM 788 C CA . ILE A 1 97 ? -0.541 -0.137 10.855 1.00 88.44 97 ILE A CA 1
ATOM 789 C C . ILE A 1 97 ? 0.057 -0.661 12.167 1.00 88.44 97 ILE A C 1
ATOM 791 O O . ILE A 1 97 ? -0.655 -0.806 13.160 1.00 88.44 97 ILE A O 1
ATOM 795 N N . LYS A 1 98 ? 1.380 -0.875 12.212 1.00 86.94 98 LYS A N 1
ATOM 796 C CA . LYS A 1 98 ? 2.085 -1.326 13.423 1.00 86.94 98 LYS A CA 1
ATOM 797 C C . LYS A 1 98 ? 1.888 -0.368 14.594 1.00 86.94 98 LYS A C 1
ATOM 799 O O . LYS A 1 98 ? 1.583 -0.824 15.691 1.00 86.94 98 LYS A O 1
ATOM 804 N N . ALA A 1 99 ? 2.027 0.940 14.373 1.00 87.50 99 ALA A N 1
ATOM 805 C CA . ALA A 1 99 ? 1.851 1.944 15.421 1.00 87.50 99 ALA A CA 1
ATOM 806 C C . ALA A 1 99 ? 0.431 1.932 16.008 1.00 87.50 99 ALA A C 1
ATOM 808 O O . ALA A 1 99 ? 0.258 2.131 17.210 1.00 87.50 99 ALA A O 1
ATOM 809 N N . LYS A 1 100 ? -0.579 1.667 15.173 1.00 83.75 100 LYS A N 1
ATOM 810 C CA . LYS A 1 100 ? -1.984 1.599 15.591 1.00 83.75 100 LYS A CA 1
ATOM 811 C C . LYS A 1 100 ? -2.357 0.296 16.290 1.00 83.75 100 LYS A C 1
ATOM 813 O O . LYS A 1 100 ? -3.187 0.331 17.190 1.00 83.75 100 LYS A O 1
ATOM 818 N N . LEU A 1 101 ? -1.749 -0.823 15.896 1.00 81.88 101 LEU A N 1
ATOM 819 C CA . LEU A 1 101 ? -2.006 -2.138 16.492 1.00 81.88 101 LEU A CA 1
ATOM 820 C C . LEU A 1 101 ? -1.242 -2.366 17.799 1.00 81.88 101 LEU A C 1
ATOM 822 O O . LEU A 1 101 ? -1.793 -2.915 18.745 1.00 81.88 101 LEU A O 1
ATOM 826 N N . ILE A 1 102 ? 0.033 -1.975 17.844 1.00 80.25 102 ILE A N 1
ATOM 827 C CA . ILE A 1 102 ? 0.930 -2.268 18.973 1.00 80.25 102 ILE A CA 1
ATOM 828 C C . ILE A 1 102 ? 0.878 -1.143 20.021 1.00 80.25 102 ILE A C 1
ATOM 830 O O . ILE A 1 102 ? 1.225 -1.355 21.181 1.00 80.25 102 ILE A O 1
ATOM 834 N N . GLY A 1 103 ? 0.409 0.049 19.634 1.00 62.34 103 GLY A N 1
ATOM 835 C CA . GLY A 1 103 ? 0.528 1.257 20.445 1.00 62.34 103 GLY A CA 1
ATOM 836 C C . GLY A 1 103 ? 1.991 1.691 20.592 1.00 62.34 103 GLY A C 1
ATOM 837 O O . GLY A 1 103 ? 2.928 0.944 20.295 1.00 62.34 103 GLY A O 1
ATOM 838 N N . LYS A 1 104 ? 2.227 2.921 21.068 1.00 54.03 104 LYS A N 1
ATOM 839 C CA . LYS A 1 104 ? 3.541 3.244 21.637 1.00 54.03 104 LYS A CA 1
ATOM 840 C C . LYS A 1 104 ? 3.753 2.263 22.787 1.00 54.03 104 LYS A C 1
ATOM 842 O O . LYS A 1 104 ? 3.081 2.376 23.806 1.00 54.03 104 LYS A O 1
ATOM 847 N N . ILE A 1 105 ? 4.681 1.321 22.635 1.00 50.31 105 ILE A N 1
ATOM 848 C CA . ILE A 1 105 ? 5.293 0.667 23.789 1.00 50.31 105 ILE A CA 1
ATOM 849 C C . ILE A 1 105 ? 6.063 1.786 24.491 1.00 50.31 105 ILE A C 1
ATOM 851 O O . ILE A 1 105 ? 7.219 2.063 24.169 1.00 50.31 105 ILE A O 1
ATOM 855 N N . GLU A 1 106 ? 5.380 2.519 25.366 1.00 46.59 106 GLU A N 1
ATOM 856 C CA . GLU A 1 106 ? 6.040 3.379 26.329 1.00 46.59 106 GLU A CA 1
ATOM 857 C C . GLU A 1 106 ? 6.886 2.440 27.180 1.00 46.59 106 GLU A C 1
ATOM 859 O O . GLU A 1 106 ? 6.375 1.592 27.912 1.00 46.59 106 GLU A O 1
ATOM 864 N N . LYS A 1 107 ? 8.203 2.501 26.970 1.00 45.69 107 LYS A N 1
ATOM 865 C CA . LYS A 1 107 ? 9.163 1.866 27.863 1.00 45.69 107 LYS A CA 1
ATOM 866 C C . LYS A 1 107 ? 8.970 2.527 29.225 1.00 45.69 107 LYS A C 1
ATOM 868 O O . LYS A 1 107 ? 9.407 3.662 29.405 1.00 45.69 107 LYS A O 1
ATOM 873 N N . SER A 1 108 ? 8.243 1.841 30.102 1.00 38.78 108 SER A N 1
ATOM 874 C CA . SER A 1 108 ? 8.151 2.170 31.520 1.00 38.78 108 SER A CA 1
ATOM 875 C C . SER A 1 108 ? 9.459 1.870 32.239 1.00 38.78 108 SER A C 1
ATOM 877 O O . SER A 1 108 ? 10.239 1.023 31.741 1.00 38.78 108 SER A O 1
#

Sequence (108 aa):
MSKDRYEELRAVRKFSSTLAQGTGIEESDKNEKPEMYIFYDKVSEIEDRISKVNDLVLSVHALHEKNLNSLDREREKESTIEIDRQSMEISIEINSIKAKLIGKIEKS

Radius of gyration: 30.73 Å; chains: 1; bounding box: 84×22×64 Å